Protein AF-A0A2V9CAZ8-F1 (afdb_monomer_lite)

Sequence (45 aa):
MEVSLVIKQRLEELHLEQRDLAAAAHVTESYISQLLTRKKLPPSS

pLDDT: mean 86.64, std 15.34, range [45.94, 97.62]

Foldseek 3Di:
DQVLVVVVVVCVVVVHDLCRVCVVVVHDSVVNVCSNVVPPDPPDD

Structure (mmCIF, N/CA/C/O backbone):
data_AF-A0A2V9CAZ8-F1
#
_entry.id   AF-A0A2V9CAZ8-F1
#
loop_
_atom_site.group_PDB
_atom_site.id
_atom_site.type_symbol
_atom_site.label_atom_id
_atom_site.label_alt_id
_atom_site.label_comp_id
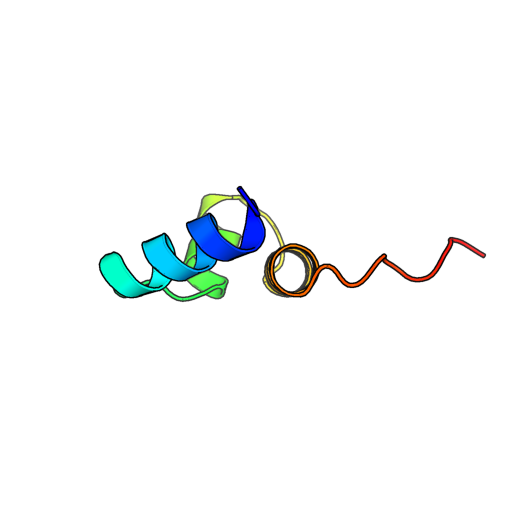_atom_site.label_asym_id
_atom_site.label_entity_id
_atom_site.label_seq_id
_atom_site.pdbx_PDB_ins_code
_atom_site.Cartn_x
_atom_site.Cartn_y
_atom_site.Cartn_z
_atom_site.occupancy
_atom_site.B_iso_or_equiv
_atom_site.auth_seq_id
_atom_site.auth_comp_id
_atom_site.auth_asym_id
_atom_site.auth_atom_id
_atom_site.pdbx_PDB_model_num
ATOM 1 N N . MET A 1 1 ? -19.340 5.644 1.101 1.00 62.44 1 MET A N 1
ATOM 2 C CA . MET A 1 1 ? -18.202 4.803 1.524 1.00 62.44 1 MET A CA 1
ATOM 3 C C . MET A 1 1 ? -16.969 5.300 0.794 1.00 62.44 1 MET A C 1
ATOM 5 O O . MET A 1 1 ? -17.020 5.459 -0.418 1.00 62.44 1 MET A O 1
ATOM 9 N N . GLU A 1 2 ? -15.905 5.634 1.513 1.00 86.62 2 GLU A N 1
ATOM 10 C CA . GLU A 1 2 ? -14.700 6.201 0.906 1.00 86.62 2 GLU A CA 1
ATOM 11 C C . GLU A 1 2 ? -13.862 5.060 0.308 1.00 86.62 2 GLU A C 1
ATOM 13 O O . GLU A 1 2 ? -13.359 4.229 1.055 1.00 86.62 2 GLU A O 1
ATOM 18 N N . VAL A 1 3 ? -13.707 4.995 -1.022 1.00 87.31 3 VAL A N 1
ATOM 19 C CA . VAL A 1 3 ? -12.956 3.911 -1.706 1.00 87.31 3 VAL A CA 1
ATOM 20 C C . VAL A 1 3 ? -11.545 3.734 -1.130 1.00 87.31 3 VAL A C 1
ATOM 22 O O . VAL A 1 3 ? -11.096 2.614 -0.912 1.00 87.31 3 VAL A O 1
ATOM 25 N N . SER A 1 4 ? -10.879 4.837 -0.783 1.00 90.50 4 SER A N 1
ATOM 26 C CA . SER A 1 4 ? -9.576 4.844 -0.110 1.00 90.50 4 SER A CA 1
ATOM 27 C C . SER A 1 4 ? -9.575 4.120 1.242 1.00 90.50 4 SER A C 1
ATOM 29 O O . SER A 1 4 ? -8.574 3.505 1.594 1.00 90.50 4 SER A O 1
ATOM 31 N N . LEU A 1 5 ? -10.674 4.171 2.001 1.00 92.06 5 LEU A N 1
ATOM 32 C CA . LEU A 1 5 ? -10.807 3.462 3.276 1.00 92.06 5 LEU A CA 1
ATOM 33 C C . LEU A 1 5 ? -10.954 1.953 3.050 1.00 92.06 5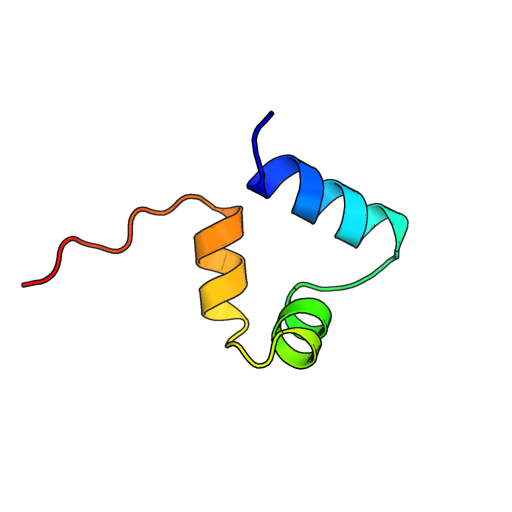 LEU A C 1
ATOM 35 O O . LEU A 1 5 ? -10.294 1.166 3.716 1.00 92.06 5 LEU A O 1
ATOM 39 N N . VAL A 1 6 ? -11.765 1.566 2.063 1.00 93.69 6 VAL A N 1
ATOM 40 C CA . VAL A 1 6 ? -11.990 0.158 1.702 1.00 93.69 6 VAL A CA 1
ATOM 41 C C . VAL A 1 6 ? -10.694 -0.494 1.230 1.00 93.69 6 VAL A C 1
ATOM 43 O O . VAL A 1 6 ? -10.379 -1.601 1.649 1.00 93.69 6 VAL A O 1
ATOM 46 N N . ILE A 1 7 ? -9.916 0.197 0.391 1.00 93.44 7 ILE A N 1
ATOM 47 C CA . ILE A 1 7 ? -8.632 -0.325 -0.092 1.00 93.44 7 ILE A CA 1
ATOM 48 C C . ILE A 1 7 ? -7.652 -0.499 1.075 1.00 93.44 7 ILE A C 1
ATOM 50 O O . ILE A 1 7 ? -7.030 -1.550 1.171 1.00 93.44 7 ILE A O 1
ATOM 54 N N . LYS A 1 8 ? -7.547 0.479 1.989 1.00 93.31 8 LYS A N 1
ATOM 55 C CA . LYS A 1 8 ? -6.685 0.357 3.181 1.00 93.31 8 LYS A CA 1
ATOM 56 C C . LYS A 1 8 ? -7.068 -0.843 4.040 1.00 93.31 8 LYS A C 1
ATOM 58 O O . LYS A 1 8 ? -6.195 -1.623 4.396 1.00 93.31 8 LYS A O 1
ATOM 63 N N . GLN A 1 9 ? -8.362 -1.012 4.303 1.00 95.38 9 GLN A N 1
ATOM 64 C CA . GLN A 1 9 ? -8.857 -2.136 5.087 1.00 95.38 9 GLN A CA 1
ATOM 65 C C . GLN A 1 9 ? -8.529 -3.480 4.422 1.00 95.38 9 GLN A C 1
ATOM 67 O O . GLN A 1 9 ? -8.069 -4.395 5.091 1.00 95.38 9 GLN A O 1
ATOM 72 N N . ARG A 1 10 ? -8.705 -3.605 3.100 1.00 95.19 10 ARG A N 1
ATOM 73 C CA . ARG A 1 10 ? -8.369 -4.846 2.382 1.00 95.19 10 ARG A CA 1
ATOM 74 C C . ARG A 1 10 ? -6.873 -5.140 2.359 1.00 95.19 10 ARG A C 1
ATOM 76 O O . ARG A 1 10 ? -6.504 -6.302 2.464 1.00 95.19 10 ARG A O 1
ATOM 83 N N . LEU A 1 11 ? -6.030 -4.117 2.223 1.00 95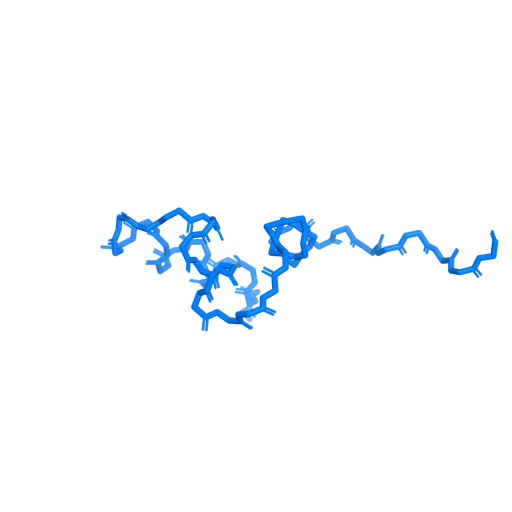.75 11 LEU A N 1
ATOM 84 C CA . LEU A 1 11 ? -4.577 -4.278 2.318 1.00 95.75 11 LEU A CA 1
ATOM 85 C C . LEU A 1 11 ? -4.175 -4.814 3.697 1.00 95.75 11 LEU A C 1
ATOM 87 O O . LEU A 1 11 ? -3.401 -5.761 3.776 1.00 95.75 11 LEU A O 1
ATOM 91 N N . GLU A 1 12 ? -4.761 -4.271 4.764 1.00 96.12 12 GLU A N 1
ATOM 92 C CA . GLU A 1 12 ? -4.528 -4.736 6.134 1.00 96.12 12 GLU A CA 1
ATOM 93 C C . GLU A 1 12 ? -5.026 -6.175 6.348 1.00 96.12 12 GLU A C 1
ATOM 95 O O . GLU A 1 12 ? -4.264 -7.028 6.793 1.00 96.12 12 GLU A O 1
ATOM 100 N N . GLU A 1 13 ? -6.268 -6.479 5.957 1.00 97.62 13 GLU A N 1
ATOM 101 C CA . GLU A 1 13 ? -6.862 -7.820 6.091 1.00 97.62 13 GLU A CA 1
ATOM 102 C C . GLU A 1 13 ? -6.071 -8.900 5.334 1.00 97.62 13 GLU A C 1
ATOM 104 O O . GLU A 1 13 ? -5.968 -10.040 5.791 1.00 97.62 13 GLU A O 1
ATOM 109 N N . LEU A 1 14 ? -5.504 -8.548 4.178 1.00 96.50 14 LEU A N 1
ATOM 110 C CA . LEU A 1 14 ? -4.726 -9.457 3.337 1.00 96.50 14 LEU A CA 1
ATOM 111 C C . LEU A 1 14 ? -3.222 -9.442 3.653 1.00 96.50 14 LEU A C 1
ATOM 113 O O . LEU A 1 14 ? -2.489 -10.217 3.043 1.00 96.50 14 LEU A O 1
ATOM 117 N N . HIS A 1 15 ? -2.765 -8.604 4.591 1.00 96.75 15 HIS A N 1
ATOM 118 C CA . HIS A 1 15 ? -1.343 -8.370 4.882 1.00 96.75 15 HIS A CA 1
ATOM 119 C C . HIS A 1 15 ? -0.524 -7.997 3.630 1.00 96.75 15 HIS A C 1
ATOM 121 O O . HIS A 1 15 ? 0.594 -8.472 3.438 1.00 96.75 15 HIS A O 1
ATOM 127 N N . LEU A 1 16 ? -1.101 -7.157 2.768 1.00 96.12 16 LEU A N 1
ATOM 128 C CA . LEU A 1 16 ? -0.492 -6.680 1.527 1.00 96.12 16 LEU A CA 1
ATOM 129 C C . LEU A 1 16 ? -0.055 -5.222 1.654 1.00 96.12 16 LEU A C 1
ATOM 131 O O . LEU A 1 16 ? -0.727 -4.398 2.281 1.00 96.12 16 LEU A O 1
ATOM 135 N N . GLU A 1 17 ? 1.043 -4.878 0.993 1.00 95.75 17 GLU A N 1
ATOM 136 C CA . GLU A 1 17 ? 1.547 -3.511 0.938 1.00 95.75 17 GLU A CA 1
ATOM 137 C C . GLU A 1 17 ? 1.009 -2.754 -0.289 1.00 95.75 17 GLU A C 1
ATOM 139 O O . GLU A 1 17 ? 0.508 -3.325 -1.262 1.00 95.75 17 GLU A O 1
ATOM 144 N N . GLN A 1 18 ? 1.158 -1.422 -0.291 1.00 95.50 18 GLN A N 1
ATOM 145 C CA . GLN A 1 18 ? 0.799 -0.594 -1.453 1.00 95.50 18 GLN A CA 1
ATOM 146 C C . GLN A 1 18 ? 1.582 -0.990 -2.710 1.00 95.50 18 GLN A C 1
ATOM 148 O O . GLN A 1 18 ? 1.042 -0.904 -3.812 1.00 95.50 18 GLN A O 1
ATOM 153 N N . ARG A 1 19 ? 2.833 -1.439 -2.547 1.00 95.88 19 ARG A N 1
ATOM 154 C CA . ARG A 1 19 ? 3.687 -1.916 -3.639 1.00 95.88 19 ARG A CA 1
ATOM 155 C C . ARG A 1 19 ? 3.135 -3.181 -4.294 1.00 95.88 19 ARG A C 1
ATOM 157 O O . ARG A 1 19 ? 3.212 -3.296 -5.514 1.00 95.88 19 ARG A O 1
ATOM 164 N N . ASP A 1 20 ? 2.536 -4.0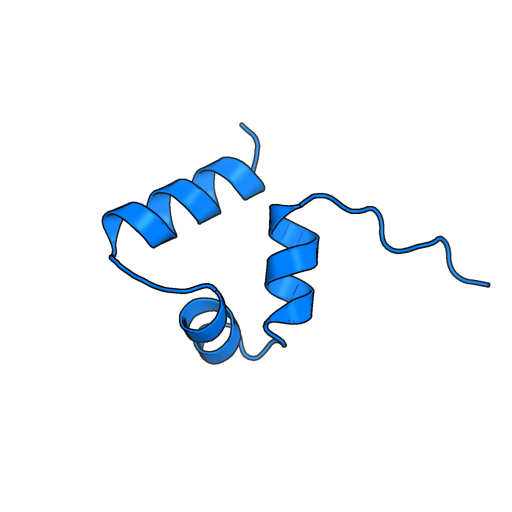82 -3.519 1.00 96.81 20 ASP A N 1
ATOM 165 C CA . ASP A 1 20 ? 1.931 -5.309 -4.049 1.00 96.81 20 ASP A CA 1
ATOM 166 C C . ASP A 1 20 ? 0.693 -4.980 -4.884 1.00 96.81 20 ASP A C 1
ATOM 168 O O . ASP A 1 20 ? 0.530 -5.474 -6.001 1.00 96.81 20 ASP A O 1
ATOM 172 N N . LEU A 1 21 ? -0.141 -4.062 -4.387 1.00 95.44 21 LEU A N 1
ATOM 173 C CA . LEU A 1 21 ? -1.288 -3.551 -5.135 1.00 95.44 21 LEU A CA 1
ATOM 174 C C . LEU A 1 21 ? -0.857 -2.796 -6.397 1.00 95.44 21 LEU A C 1
ATOM 176 O O . LEU A 1 21 ? -1.476 -2.955 -7.447 1.00 95.44 21 LEU A O 1
ATOM 180 N N . ALA A 1 22 ? 0.205 -1.997 -6.310 1.00 96.62 22 ALA A N 1
ATOM 181 C CA . ALA A 1 22 ? 0.758 -1.276 -7.448 1.00 96.62 22 ALA A CA 1
ATOM 182 C C . ALA A 1 22 ? 1.259 -2.241 -8.532 1.00 96.62 22 ALA A C 1
ATOM 184 O O . ALA A 1 22 ? 0.914 -2.079 -9.702 1.00 96.62 22 ALA A O 1
ATOM 185 N N . ALA A 1 23 ? 1.989 -3.288 -8.137 1.00 97.00 23 ALA A N 1
ATOM 186 C CA . ALA A 1 23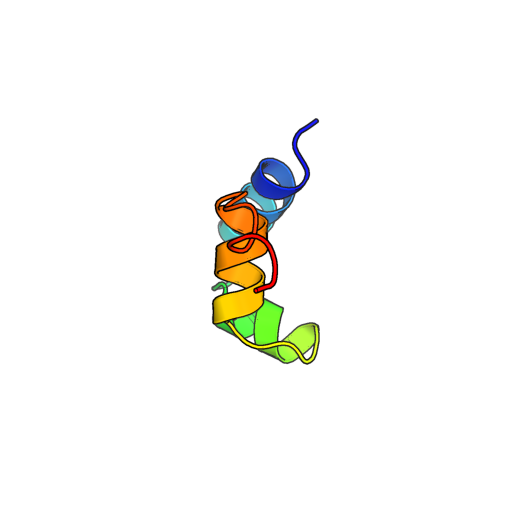 ? 2.455 -4.331 -9.043 1.00 97.00 23 ALA A CA 1
ATOM 187 C C . ALA A 1 23 ? 1.286 -5.083 -9.699 1.00 97.00 23 ALA A C 1
ATOM 189 O O . ALA A 1 23 ? 1.253 -5.207 -10.922 1.00 97.00 23 ALA A O 1
ATOM 190 N N . ALA A 1 24 ? 0.291 -5.514 -8.916 1.00 96.06 24 ALA A N 1
ATOM 191 C CA . ALA A 1 24 ? -0.877 -6.240 -9.421 1.00 96.06 24 ALA A CA 1
ATOM 192 C C . ALA A 1 24 ? -1.764 -5.392 -10.350 1.00 96.06 24 ALA A C 1
ATOM 194 O O . ALA A 1 24 ? -2.347 -5.913 -11.298 1.00 96.06 24 ALA A O 1
ATOM 195 N N . ALA A 1 25 ? -1.856 -4.084 -10.096 1.00 95.00 25 ALA A N 1
ATOM 196 C CA . ALA A 1 25 ? -2.614 -3.142 -10.918 1.00 95.00 25 ALA A CA 1
ATOM 197 C C . ALA A 1 25 ? -1.784 -2.504 -12.048 1.00 95.00 25 ALA A C 1
ATOM 199 O O . ALA A 1 25 ? -2.322 -1.694 -12.800 1.00 95.00 25 ALA A O 1
ATOM 200 N N . HIS A 1 26 ? -0.499 -2.857 -12.180 1.00 96.50 26 HIS A N 1
ATOM 201 C CA . HIS A 1 26 ? 0.422 -2.315 -13.185 1.00 96.50 26 HIS A CA 1
ATOM 202 C C . HIS A 1 26 ? 0.537 -0.777 -13.134 1.00 96.50 26 HIS A C 1
ATOM 204 O O . HIS A 1 26 ? 0.642 -0.100 -14.159 1.00 96.50 26 HIS A O 1
ATOM 210 N N . VAL A 1 27 ? 0.525 -0.216 -11.926 1.00 95.12 27 VAL A N 1
ATOM 211 C CA . VAL A 1 27 ? 0.691 1.221 -11.662 1.00 95.12 27 VAL A CA 1
ATOM 212 C C . VAL A 1 27 ? 1.887 1.457 -10.747 1.00 95.12 27 VAL A C 1
ATOM 214 O O . VAL A 1 27 ? 2.465 0.530 -10.187 1.00 95.12 27 VAL A O 1
ATOM 217 N N . THR A 1 28 ? 2.283 2.715 -10.573 1.00 95.81 28 THR A N 1
ATOM 218 C CA . THR A 1 28 ? 3.328 3.064 -9.610 1.00 95.81 28 THR A CA 1
ATOM 219 C C . THR A 1 28 ? 2.779 3.064 -8.185 1.00 95.81 28 THR A C 1
ATOM 221 O O . THR A 1 28 ? 1.628 3.426 -7.937 1.00 95.81 28 THR A O 1
ATOM 224 N N . GLU A 1 29 ? 3.632 2.748 -7.210 1.00 94.88 29 GLU A N 1
ATOM 225 C CA . GLU A 1 29 ? 3.284 2.866 -5.788 1.00 94.88 29 GLU A CA 1
ATOM 226 C C . GLU A 1 29 ? 2.857 4.300 -5.422 1.00 94.88 29 GLU A C 1
ATOM 228 O O . GLU A 1 29 ? 1.922 4.507 -4.650 1.00 94.88 29 GLU A O 1
ATOM 233 N N . SER A 1 30 ? 3.465 5.308 -6.060 1.00 92.75 30 SER A N 1
ATOM 234 C CA . SER A 1 30 ? 3.080 6.714 -5.899 1.00 92.75 30 SER A CA 1
ATOM 235 C C . SER A 1 30 ? 1.631 6.998 -6.311 1.00 92.75 30 SER A C 1
ATOM 237 O O . SER A 1 30 ? 0.976 7.823 -5.673 1.00 92.75 30 SER A O 1
ATOM 239 N N . TYR A 1 31 ? 1.106 6.302 -7.323 1.00 92.31 31 TYR A N 1
ATOM 240 C CA . TYR A 1 31 ? -0.284 6.440 -7.756 1.00 92.31 31 TYR A CA 1
ATOM 241 C C . TYR A 1 31 ? -1.256 5.844 -6.730 1.00 92.31 31 TYR A C 1
ATOM 243 O O . TYR A 1 31 ? -2.258 6.473 -6.383 1.00 92.31 31 TYR A O 1
ATOM 251 N N . ILE A 1 32 ? -0.922 4.680 -6.160 1.00 93.94 32 ILE A N 1
ATOM 252 C CA . ILE A 1 32 ? -1.682 4.089 -5.048 1.00 93.94 32 ILE A CA 1
ATOM 253 C C . ILE A 1 32 ? -1.664 5.023 -3.832 1.00 93.94 32 ILE A C 1
ATOM 255 O O . ILE A 1 32 ? -2.715 5.306 -3.258 1.00 93.94 32 ILE A O 1
ATOM 259 N N . SER A 1 33 ? -0.509 5.592 -3.488 1.00 92.69 33 SER A N 1
ATOM 260 C CA . SER A 1 33 ? -0.394 6.564 -2.395 1.00 92.69 33 SER A CA 1
ATOM 261 C C . SER A 1 33 ? -1.281 7.797 -2.619 1.00 92.69 33 SER A C 1
ATOM 263 O O . SER A 1 33 ? -2.003 8.222 -1.711 1.00 92.69 33 SER A O 1
ATOM 265 N N . GLN A 1 34 ? -1.328 8.343 -3.839 1.00 91.25 34 GLN A N 1
ATOM 266 C CA . GLN A 1 34 ? -2.233 9.447 -4.200 1.00 91.25 34 GLN A CA 1
ATOM 267 C C . GLN A 1 34 ? -3.712 9.056 -4.058 1.00 91.25 34 GLN A C 1
ATOM 269 O O . GLN A 1 34 ? -4.493 9.803 -3.458 1.00 91.25 34 GLN A O 1
ATOM 274 N N . LEU A 1 35 ? -4.084 7.863 -4.534 1.00 90.25 35 LEU A N 1
ATOM 275 C CA . LEU A 1 35 ? -5.436 7.311 -4.412 1.00 90.25 35 LEU A CA 1
ATOM 276 C C . LEU A 1 35 ? -5.856 7.159 -2.939 1.00 90.25 35 LEU A C 1
ATOM 278 O O . LEU A 1 35 ? -6.966 7.535 -2.556 1.00 90.25 35 LEU A O 1
ATOM 282 N N . LEU A 1 36 ? -4.956 6.652 -2.093 1.00 90.56 36 LEU A N 1
ATOM 283 C CA . LEU A 1 36 ? -5.208 6.395 -0.673 1.00 90.56 36 LEU A CA 1
ATOM 284 C C . LEU A 1 36 ? -5.199 7.652 0.202 1.00 90.56 36 LEU A C 1
ATOM 286 O O . LEU A 1 36 ? -5.830 7.667 1.267 1.00 90.56 36 LEU A O 1
ATOM 290 N N . THR A 1 37 ? -4.479 8.690 -0.216 1.00 87.50 37 THR A N 1
ATOM 291 C CA . THR A 1 37 ? -4.383 9.968 0.505 1.00 87.50 37 THR A CA 1
ATOM 292 C C . THR A 1 37 ? -5.415 10.991 0.042 1.00 87.50 37 THR A C 1
ATOM 294 O O . THR A 1 37 ? -5.562 12.024 0.692 1.00 87.50 37 THR A O 1
ATOM 297 N N . ARG A 1 38 ? -6.138 10.726 -1.060 1.00 72.69 38 ARG A N 1
ATOM 298 C CA . ARG A 1 38 ? -7.021 11.700 -1.728 1.00 72.69 38 ARG A CA 1
ATOM 299 C C . ARG A 1 38 ? -6.349 13.047 -1.964 1.00 72.69 38 ARG A C 1
ATOM 301 O O . ARG A 1 38 ? -7.021 14.080 -2.027 1.00 72.69 38 ARG A O 1
ATOM 308 N N . LYS A 1 39 ? -5.022 13.060 -2.111 1.00 61.50 39 LYS A N 1
ATOM 309 C CA . LYS A 1 39 ? -4.337 14.245 -2.602 1.00 61.50 39 LYS A CA 1
ATOM 310 C C . LYS A 1 39 ? -4.843 14.429 -4.024 1.00 61.50 39 LYS A C 1
ATOM 312 O O . LYS A 1 39 ? -4.431 13.703 -4.924 1.00 61.50 39 LYS A O 1
ATOM 317 N N . LYS A 1 40 ? -5.772 15.378 -4.210 1.00 55.44 40 LYS A N 1
ATOM 318 C CA . LYS A 1 40 ? -5.962 16.052 -5.494 1.00 55.44 40 LYS A CA 1
ATOM 319 C C . LYS A 1 40 ? -4.552 16.275 -6.022 1.00 55.44 40 LYS A C 1
ATOM 321 O O . LYS A 1 40 ? -3.771 16.980 -5.380 1.00 55.44 40 LYS A O 1
ATOM 326 N N . LEU A 1 41 ? -4.214 15.594 -7.115 1.00 59.12 41 LEU A N 1
ATOM 327 C CA . LEU A 1 41 ? -3.023 15.919 -7.879 1.00 59.12 41 LEU A CA 1
ATOM 328 C C . LEU A 1 41 ? -3.008 17.447 -8.035 1.00 59.12 41 LEU A C 1
ATOM 330 O O . LEU A 1 41 ? -4.088 18.023 -8.239 1.00 59.12 41 LEU A O 1
ATOM 334 N N . PRO A 1 42 ? -1.852 18.111 -7.846 1.00 47.59 42 PRO A N 1
ATOM 335 C CA . PRO A 1 42 ? -1.776 19.545 -8.071 1.00 47.59 42 PRO A CA 1
ATOM 336 C C . PRO A 1 42 ? -2.409 19.836 -9.439 1.00 47.59 42 PRO A C 1
ATOM 338 O O . PRO A 1 42 ? -2.169 19.067 -10.378 1.00 47.59 42 PRO A O 1
ATOM 341 N N . PRO A 1 43 ? -3.300 20.844 -9.533 1.00 51.44 43 PRO A N 1
ATOM 342 C CA . PRO A 1 43 ? -3.948 21.165 -10.791 1.00 51.44 43 PRO A CA 1
ATOM 343 C C . PRO A 1 43 ? -2.856 21.373 -11.831 1.00 51.44 43 PRO A C 1
ATOM 345 O O . PRO A 1 43 ? -1.868 22.053 -11.568 1.00 51.44 43 PRO A O 1
ATOM 348 N N . SER A 1 44 ? -3.021 20.718 -12.974 1.00 58.56 44 SER A N 1
ATOM 349 C CA . SER A 1 44 ? -2.156 20.881 -14.129 1.00 58.56 44 SER A CA 1
ATOM 350 C C . SER A 1 44 ? -1.952 22.369 -14.414 1.00 58.56 44 SER A C 1
ATOM 352 O O . SER A 1 44 ? -2.927 23.044 -14.746 1.00 58.56 44 SER A O 1
ATOM 354 N N . SER A 1 45 ? -0.722 22.863 -14.258 1.00 45.94 45 SER A N 1
ATOM 355 C CA . SER A 1 45 ? -0.040 23.909 -15.046 1.00 45.94 45 SER A CA 1
ATOM 356 C C . SER A 1 45 ? 1.323 24.193 -14.425 1.00 45.94 45 SER A C 1
ATOM 358 O O . SER A 1 45 ? 1.356 24.535 -13.223 1.00 45.94 45 SER A O 1
#

Sec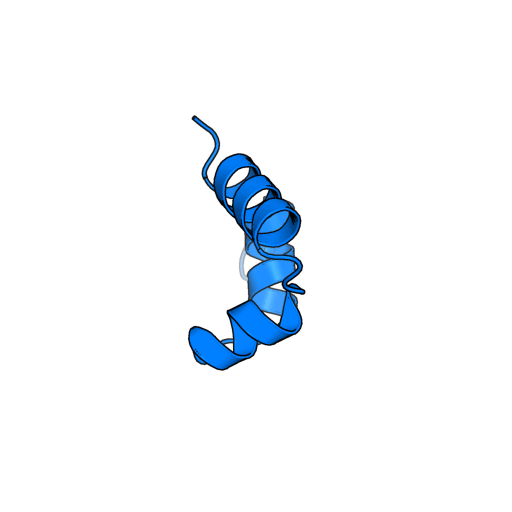ondary structure (DSSP, 8-state):
--HHHHHHHHHHHTT--HHHHHHHTTS-HHHHHHHHHT-------

Radius of gyration: 11.33 Å; chains: 1; bounding box: 22×33×21 Å